Protein AF-A0A536GPE2-F1 (afdb_monomer_lite)

Sequence (72 aa):
MRELLYLSREDVERLLDVDAMLEALANALIAFSSGITVVPPRVAVRVPDAGLLGSMPGYVPGVALEVKLVSV

Secondary structure (DSSP, 8-state):
-PPPPP--HHHHHHH--HHHHHHHHHHHHHHHHTT-SB-PPPEEEEETTTEEEEEEEEEETTTEEEEEEEE-

Foldseek 3Di:
DDDDDDADPVNCVVPDDPVVVVVVVVVQVVQVVVVNKDWDPKDWDADPPQWIWIWTFIGRPPPDTDIDIDTD

pLDDT: mea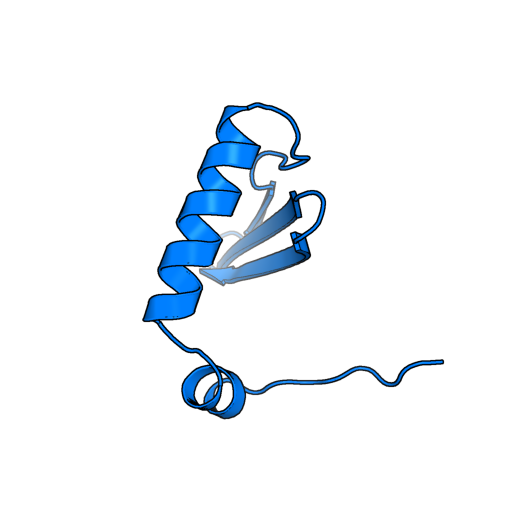n 96.41, std 5.23, range [57.72, 98.62]

Structure (mmCIF, N/CA/C/O backbone):
data_AF-A0A536GPE2-F1
#
_entry.id   AF-A0A536GPE2-F1
#
loop_
_atom_site.group_PDB
_atom_site.id
_atom_site.type_symbol
_atom_site.label_atom_id
_atom_site.label_alt_id
_atom_site.label_comp_id
_atom_site.label_asym_id
_atom_site.label_entity_id
_atom_site.label_seq_id
_atom_site.pdbx_PDB_ins_code
_atom_site.Cartn_x
_atom_site.Cartn_y
_atom_site.Cartn_z
_atom_site.occupancy
_atom_site.B_iso_or_equiv
_atom_site.auth_seq_id
_atom_site.auth_comp_id
_atom_site.auth_asym_id
_atom_site.auth_atom_id
_atom_site.pdbx_PDB_model_num
ATOM 1 N N . MET A 1 1 ? 10.286 -17.605 15.011 1.00 57.72 1 MET A N 1
ATOM 2 C CA . MET A 1 1 ? 10.100 -16.591 13.950 1.00 57.72 1 MET A CA 1
ATOM 3 C C . MET A 1 1 ? 8.898 -17.010 13.132 1.00 57.72 1 MET A C 1
ATOM 5 O O . MET A 1 1 ? 8.757 -18.203 12.905 1.00 57.72 1 MET A O 1
ATOM 9 N N . ARG A 1 2 ? 8.012 -16.083 12.757 1.00 79.62 2 ARG A N 1
ATOM 10 C CA . ARG A 1 2 ? 7.010 -16.394 11.729 1.00 79.62 2 ARG A CA 1
ATOM 11 C C . ARG A 1 2 ? 7.738 -16.435 10.388 1.00 79.62 2 ARG A C 1
ATOM 13 O O . ARG A 1 2 ? 8.595 -15.585 10.154 1.00 79.62 2 ARG A O 1
ATOM 20 N N . GLU A 1 3 ? 7.446 -17.435 9.570 1.00 92.31 3 GLU A N 1
ATOM 21 C CA . GLU A 1 3 ? 7.940 -17.475 8.196 1.00 92.31 3 GLU A CA 1
ATOM 22 C C . GLU A 1 3 ? 7.320 -16.331 7.388 1.00 92.31 3 GLU A C 1
ATOM 24 O O . GLU A 1 3 ? 6.202 -15.885 7.669 1.00 92.31 3 GLU A O 1
ATOM 29 N N . LEU A 1 4 ? 8.071 -15.828 6.409 1.00 94.12 4 LEU A N 1
ATOM 30 C CA . LEU A 1 4 ? 7.571 -14.823 5.482 1.00 94.12 4 LEU A CA 1
ATOM 31 C C . LEU A 1 4 ? 6.561 -15.486 4.539 1.00 94.12 4 LEU A C 1
ATOM 33 O O . LEU A 1 4 ? 6.924 -16.389 3.788 1.00 94.12 4 LEU A O 1
ATOM 37 N N . LEU A 1 5 ? 5.311 -15.020 4.555 1.00 96.06 5 LEU A N 1
ATOM 38 C CA . LEU A 1 5 ? 4.316 -15.426 3.568 1.00 96.06 5 LEU A CA 1
ATOM 39 C C . LEU A 1 5 ? 4.526 -14.627 2.280 1.00 96.06 5 LEU A C 1
ATOM 41 O O . LEU A 1 5 ? 4.481 -13.397 2.294 1.00 96.06 5 LEU A O 1
ATOM 45 N N . TYR A 1 6 ? 4.725 -15.333 1.173 1.00 96.75 6 TYR A N 1
ATOM 46 C CA . TYR A 1 6 ? 4.758 -14.751 -0.162 1.00 96.75 6 TYR A CA 1
ATOM 47 C C . TYR A 1 6 ? 3.439 -15.049 -0.879 1.00 96.75 6 TYR A C 1
ATOM 49 O O . TYR A 1 6 ? 3.046 -16.210 -0.970 1.00 96.75 6 TYR A O 1
ATOM 57 N N . LEU A 1 7 ? 2.769 -14.008 -1.378 1.00 97.88 7 LEU A N 1
ATOM 58 C CA . LEU A 1 7 ? 1.555 -14.123 -2.187 1.00 97.88 7 LEU A CA 1
ATOM 59 C C . LEU A 1 7 ? 1.869 -13.664 -3.609 1.00 97.88 7 LEU A C 1
ATOM 61 O O . LEU A 1 7 ? 2.321 -12.536 -3.817 1.00 97.88 7 LEU A O 1
ATOM 65 N N . SER A 1 8 ? 1.642 -14.544 -4.580 1.00 98.25 8 SER A N 1
ATOM 66 C CA . SER A 1 8 ? 1.770 -14.201 -5.994 1.00 98.25 8 SER A CA 1
ATOM 67 C C . SER A 1 8 ? 0.607 -13.314 -6.455 1.00 98.25 8 SER A C 1
ATOM 69 O O . SER A 1 8 ? -0.383 -13.127 -5.746 1.00 98.25 8 SER A O 1
ATOM 71 N N . ARG A 1 9 ? 0.689 -12.800 -7.688 1.00 98.19 9 ARG A N 1
ATOM 72 C CA . ARG A 1 9 ? -0.447 -12.120 -8.327 1.00 98.19 9 ARG A CA 1
ATOM 73 C C . ARG A 1 9 ? -1.703 -12.999 -8.337 1.00 98.19 9 ARG A C 1
ATOM 75 O O . ARG A 1 9 ? -2.769 -12.509 -7.992 1.00 98.19 9 ARG A O 1
ATOM 82 N N . GLU A 1 10 ? -1.565 -14.269 -8.712 1.00 98.62 10 GLU A N 1
ATOM 83 C CA . GLU A 1 10 ? -2.686 -15.214 -8.789 1.00 98.62 10 GLU A CA 1
ATOM 84 C C . GLU A 1 10 ? -3.306 -15.461 -7.409 1.00 98.62 10 GLU A C 1
ATOM 86 O O . GLU A 1 10 ? -4.528 -15.497 -7.273 1.00 98.62 10 GLU A O 1
ATOM 91 N N . ASP A 1 11 ? -2.480 -15.554 -6.362 1.00 98.50 11 ASP A N 1
ATOM 92 C CA . ASP A 1 11 ? -2.981 -15.678 -4.993 1.00 98.50 11 ASP A CA 1
ATOM 93 C C . ASP A 1 11 ? -3.796 -14.457 -4.579 1.00 98.50 11 ASP A C 1
ATOM 95 O O . ASP A 1 11 ? -4.882 -14.612 -4.028 1.00 98.50 11 ASP A O 1
ATOM 99 N N . VAL A 1 12 ? -3.298 -13.250 -4.861 1.00 97.81 12 VAL A N 1
ATOM 100 C CA . VAL A 1 12 ? -4.015 -12.010 -4.541 1.00 97.81 12 VAL A CA 1
ATOM 101 C C . VAL A 1 12 ? -5.316 -11.918 -5.335 1.00 97.81 12 VAL A C 1
ATOM 103 O O . VAL A 1 12 ? -6.348 -11.635 -4.743 1.00 97.81 12 VAL A O 1
ATOM 106 N N . GLU A 1 13 ? -5.307 -12.209 -6.638 1.00 98.00 13 GLU A N 1
ATOM 107 C CA . GLU A 1 13 ? -6.518 -12.194 -7.473 1.00 98.00 13 GLU A CA 1
ATOM 108 C C . GLU A 1 13 ? -7.575 -13.192 -6.986 1.00 98.00 13 GLU A C 1
ATOM 110 O O . GLU A 1 13 ? -8.765 -12.889 -7.008 1.00 98.00 13 GLU A O 1
ATOM 115 N N . ARG A 1 14 ? -7.149 -14.362 -6.501 1.00 98.06 14 ARG A N 1
ATOM 116 C CA . ARG A 1 14 ? -8.042 -15.387 -5.950 1.00 98.06 14 ARG A CA 1
ATOM 117 C C . ARG A 1 14 ? -8.581 -15.038 -4.560 1.00 98.06 14 ARG A C 1
ATOM 119 O O . ARG A 1 14 ? -9.669 -15.487 -4.209 1.00 98.06 14 ARG A O 1
ATOM 126 N N . LEU A 1 15 ? -7.804 -14.328 -3.744 1.00 97.94 15 LEU A N 1
ATOM 127 C CA . LEU A 1 15 ? -8.132 -14.038 -2.343 1.00 97.94 15 LEU A CA 1
ATOM 128 C C . LEU A 1 15 ? -8.812 -12.680 -2.142 1.00 97.94 15 LEU A C 1
ATOM 130 O O . LEU A 1 15 ? -9.447 -12.477 -1.108 1.00 97.94 15 LEU A O 1
ATOM 134 N N . LEU A 1 16 ? -8.647 -11.742 -3.076 1.00 97.88 16 LEU A N 1
ATOM 135 C CA . LEU A 1 16 ? -9.171 -10.391 -2.944 1.00 97.88 16 LEU A CA 1
ATOM 136 C C . LEU A 1 16 ? -10.685 -10.368 -3.176 1.00 97.88 16 LEU A C 1
ATOM 138 O O . LEU A 1 16 ? -11.162 -10.453 -4.304 1.00 97.88 16 LEU A O 1
ATOM 142 N N . ASP A 1 17 ? -11.428 -10.172 -2.093 1.00 98.06 17 ASP A N 1
ATOM 143 C CA . ASP A 1 17 ? -12.838 -9.803 -2.140 1.00 98.06 17 ASP A CA 1
ATOM 144 C C . ASP A 1 17 ? -12.960 -8.290 -2.386 1.00 98.06 17 ASP A C 1
ATOM 146 O O . ASP A 1 17 ? -12.539 -7.468 -1.564 1.00 98.06 17 ASP A O 1
ATOM 150 N N . VAL A 1 18 ? -13.502 -7.920 -3.549 1.00 97.50 18 VAL A N 1
ATOM 151 C CA . VAL A 1 18 ? -13.621 -6.520 -3.980 1.00 97.50 18 VAL A CA 1
ATOM 152 C C . VAL A 1 18 ? -14.613 -5.746 -3.114 1.00 97.50 18 VAL A C 1
ATOM 154 O O . VAL A 1 18 ? -14.338 -4.592 -2.784 1.00 97.50 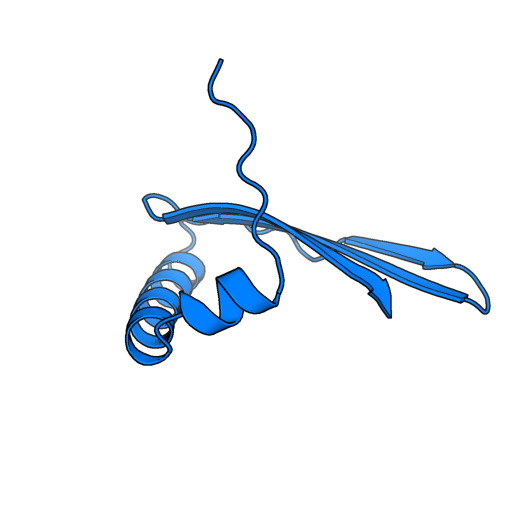18 VAL A O 1
ATOM 157 N N . ASP A 1 19 ? -15.721 -6.358 -2.703 1.00 98.00 19 ASP A N 1
ATOM 158 C CA . ASP A 1 19 ? -16.741 -5.679 -1.902 1.00 98.00 19 ASP A CA 1
ATOM 159 C C . ASP A 1 19 ? -16.207 -5.412 -0.489 1.00 98.00 19 ASP A C 1
ATOM 161 O O . ASP A 1 19 ? -16.270 -4.285 0.011 1.00 98.00 19 ASP A O 1
ATOM 165 N N . ALA A 1 20 ? -15.558 -6.411 0.118 1.00 97.38 20 ALA A N 1
ATOM 166 C CA . ALA A 1 20 ? -14.895 -6.238 1.410 1.00 97.38 20 ALA A CA 1
ATOM 167 C C . ALA A 1 20 ? -13.757 -5.200 1.350 1.00 97.38 20 ALA A C 1
ATOM 169 O O . ALA A 1 20 ? -13.553 -4.434 2.297 1.00 97.38 20 ALA A O 1
ATOM 170 N N . MET A 1 21 ? -13.022 -5.140 0.232 1.00 96.81 21 MET A N 1
ATOM 171 C CA . MET A 1 21 ? -11.978 -4.137 0.017 1.00 96.81 21 MET A CA 1
ATOM 172 C C . MET A 1 21 ? -12.554 -2.716 -0.011 1.00 96.81 21 MET A C 1
ATOM 174 O O . MET A 1 21 ? -11.947 -1.814 0.566 1.00 96.81 21 MET A O 1
ATOM 178 N N . LEU A 1 22 ? -13.701 -2.493 -0.660 1.00 98.19 22 LEU A N 1
ATOM 179 C CA . LEU A 1 22 ? -14.324 -1.167 -0.730 1.00 98.19 22 LEU A CA 1
ATOM 180 C C . LEU A 1 22 ? -14.741 -0.662 0.658 1.00 98.19 22 LEU A C 1
ATOM 182 O O . LEU A 1 22 ? -14.448 0.486 0.999 1.00 98.19 22 LEU A O 1
ATOM 186 N N . GLU A 1 23 ? -15.325 -1.527 1.488 1.00 97.75 23 GLU A N 1
ATOM 187 C CA . GLU A 1 23 ? -15.659 -1.199 2.881 1.00 97.75 23 GLU A CA 1
ATOM 188 C C . GLU A 1 23 ? -14.405 -0.899 3.718 1.00 97.75 23 GLU A C 1
ATOM 190 O O . GLU A 1 23 ? -14.349 0.077 4.475 1.00 97.75 23 GLU A O 1
ATOM 195 N N . ALA A 1 24 ? -13.345 -1.696 3.557 1.00 96.44 24 ALA A N 1
ATOM 196 C CA . ALA A 1 24 ? -12.072 -1.450 4.231 1.00 96.44 24 ALA A CA 1
ATOM 197 C C . ALA A 1 24 ? -11.439 -0.112 3.801 1.00 96.44 24 ALA A C 1
ATOM 199 O O . ALA A 1 24 ? -10.930 0.632 4.645 1.00 96.44 24 ALA A O 1
ATOM 200 N N . LEU A 1 25 ? -11.510 0.229 2.510 1.00 97.00 25 LEU A N 1
ATOM 201 C CA . LEU A 1 25 ? -11.028 1.502 1.972 1.00 97.00 25 LEU A CA 1
ATOM 202 C C . LEU A 1 25 ? -11.818 2.692 2.522 1.00 97.00 25 LEU A C 1
ATOM 204 O O . LEU A 1 25 ? -11.203 3.685 2.910 1.00 97.00 25 LEU A O 1
ATOM 208 N N . ALA A 1 26 ? -13.148 2.599 2.601 1.00 97.75 26 ALA A N 1
ATOM 209 C CA . ALA A 1 26 ? -13.981 3.653 3.176 1.00 97.75 26 ALA A CA 1
ATOM 210 C C . ALA A 1 26 ? -13.572 3.957 4.628 1.00 97.75 26 ALA A C 1
ATOM 212 O O . ALA A 1 26 ? -13.308 5.110 4.976 1.00 97.75 26 ALA A O 1
ATOM 213 N N . ASN A 1 27 ? -13.413 2.916 5.449 1.00 96.81 27 ASN A N 1
ATOM 214 C CA . ASN A 1 27 ? -12.970 3.049 6.838 1.00 96.81 27 ASN A CA 1
ATOM 215 C C . ASN A 1 27 ? -11.553 3.639 6.951 1.00 96.81 27 ASN A C 1
ATOM 217 O O . ASN A 1 27 ? -11.311 4.527 7.773 1.00 96.81 27 ASN A O 1
ATOM 221 N N . ALA A 1 28 ? -10.619 3.195 6.104 1.00 96.88 28 ALA A N 1
ATOM 222 C CA . ALA A 1 28 ? -9.255 3.721 6.082 1.00 96.88 28 ALA A CA 1
ATOM 223 C C . ALA A 1 28 ? -9.205 5.204 5.673 1.00 96.88 28 ALA A C 1
ATOM 225 O O . ALA A 1 28 ? -8.455 5.979 6.268 1.00 96.88 28 ALA A O 1
ATOM 226 N N . LEU A 1 29 ? -10.020 5.620 4.698 1.00 97.69 29 LEU A N 1
ATOM 227 C CA . LEU A 1 29 ? -10.125 7.019 4.276 1.00 97.69 29 LEU A CA 1
ATOM 228 C C . LEU A 1 29 ? -10.733 7.903 5.371 1.00 97.69 29 LEU A C 1
ATOM 230 O O . LEU A 1 29 ? -10.224 8.998 5.600 1.00 97.69 29 LEU A O 1
ATOM 234 N N . ILE A 1 30 ? -11.746 7.422 6.101 1.00 97.69 30 ILE A N 1
ATOM 235 C CA . ILE A 1 30 ? -12.290 8.124 7.276 1.00 97.69 30 ILE A CA 1
ATOM 236 C C . ILE A 1 30 ? -11.192 8.339 8.327 1.00 97.69 30 ILE A C 1
ATOM 238 O O . ILE A 1 30 ? -11.004 9.464 8.791 1.00 97.69 30 ILE A O 1
ATOM 242 N N . ALA A 1 31 ? -10.429 7.293 8.665 1.00 97.81 31 ALA A N 1
ATOM 243 C CA . ALA A 1 31 ? -9.329 7.385 9.628 1.00 97.81 31 ALA A CA 1
ATOM 244 C C . ALA A 1 31 ? -8.214 8.339 9.160 1.00 97.81 31 ALA A C 1
ATOM 246 O O . ALA A 1 31 ? -7.657 9.105 9.952 1.00 97.81 31 ALA A O 1
ATOM 247 N N . PHE A 1 32 ? -7.889 8.320 7.866 1.00 97.50 32 PHE A N 1
ATOM 248 C CA . PHE A 1 32 ? -6.929 9.250 7.279 1.00 97.50 32 PHE A CA 1
ATOM 249 C C . PHE A 1 32 ? -7.412 10.698 7.414 1.00 97.50 32 PHE A C 1
ATOM 251 O O . PHE A 1 32 ? -6.685 11.555 7.918 1.00 97.50 32 PHE A O 1
ATOM 258 N N . SER A 1 33 ? -8.665 10.966 7.042 1.00 98.06 33 SER A N 1
ATOM 259 C CA . SER A 1 33 ? -9.270 12.296 7.143 1.00 98.06 33 SER A CA 1
ATOM 260 C C . SER A 1 33 ? -9.439 12.782 8.583 1.00 98.06 33 SER A C 1
ATOM 262 O O . SER A 1 33 ? -9.413 13.989 8.812 1.00 98.06 33 SER A O 1
ATOM 264 N N . SER A 1 34 ? -9.564 11.883 9.564 1.00 97.81 34 SER A N 1
ATOM 265 C CA . SER A 1 34 ? -9.594 12.252 10.984 1.00 97.81 34 SER A CA 1
ATOM 266 C C . SER A 1 34 ? -8.206 12.526 11.579 1.00 97.81 34 SER A C 1
ATOM 268 O O . SER A 1 34 ? -8.112 12.874 12.754 1.00 97.81 34 SER A O 1
ATOM 270 N N . GLY A 1 35 ? -7.125 12.352 10.808 1.00 97.88 35 GLY A N 1
ATOM 271 C CA . GLY A 1 35 ? -5.759 12.686 11.221 1.00 97.88 35 GLY A CA 1
ATOM 272 C C . GLY A 1 35 ? -5.102 11.688 12.179 1.00 97.88 35 GLY A C 1
ATOM 273 O O . GLY A 1 35 ? -4.103 12.028 12.809 1.00 97.88 35 GLY A O 1
ATOM 274 N N . ILE A 1 36 ? -5.634 10.465 12.306 1.00 97.94 36 ILE A N 1
ATOM 275 C CA . ILE A 1 36 ? -5.103 9.449 13.242 1.00 97.94 36 ILE A CA 1
ATOM 276 C C . ILE A 1 36 ? -4.119 8.465 12.591 1.00 97.94 36 ILE A C 1
ATOM 278 O O . ILE A 1 36 ? -3.594 7.571 13.253 1.00 97.94 36 ILE A O 1
ATOM 282 N N . THR A 1 37 ? -3.880 8.599 11.289 1.00 98.50 37 THR A N 1
ATOM 283 C CA . THR A 1 37 ? -2.975 7.740 10.513 1.00 98.50 37 THR A CA 1
ATOM 284 C C . THR A 1 37 ? -1.598 8.374 10.352 1.00 98.50 37 THR A C 1
ATOM 286 O O . THR A 1 37 ? -1.479 9.597 10.332 1.00 98.50 37 THR A O 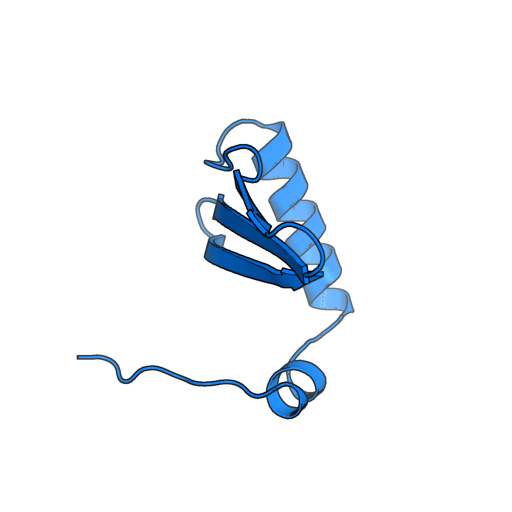1
ATOM 289 N N . VAL A 1 38 ? -0.568 7.560 10.114 1.00 98.31 38 VAL A N 1
ATOM 290 C CA . VAL A 1 38 ? 0.768 8.042 9.726 1.00 98.31 38 VAL A CA 1
ATOM 291 C C . VAL A 1 38 ? 1.013 7.658 8.270 1.00 98.31 38 VAL A C 1
ATOM 293 O O . VAL A 1 38 ? 1.350 6.516 7.970 1.00 98.31 38 VAL A O 1
ATOM 296 N N . VAL A 1 39 ? 0.812 8.611 7.359 1.00 97.69 39 VAL A N 1
ATOM 297 C CA . VAL A 1 39 ? 0.949 8.410 5.907 1.00 97.69 39 VAL A CA 1
ATOM 298 C C . VAL A 1 39 ? 1.746 9.584 5.324 1.00 97.69 39 VAL A C 1
ATOM 300 O O . VAL A 1 39 ? 1.160 10.619 4.998 1.00 97.69 39 VAL A O 1
ATOM 303 N N . PRO A 1 40 ? 3.087 9.496 5.249 1.00 97.25 40 PRO A N 1
ATOM 304 C CA . PRO A 1 40 ? 3.894 10.558 4.660 1.00 97.25 40 PRO A CA 1
ATOM 305 C C . PRO A 1 40 ? 3.642 10.676 3.145 1.00 97.25 40 PRO A C 1
ATOM 307 O O . PRO A 1 40 ? 3.209 9.712 2.505 1.00 97.25 40 PRO A O 1
ATOM 310 N N . PRO A 1 41 ? 3.954 11.832 2.529 1.00 96.38 41 PRO A N 1
ATOM 311 C CA . PRO A 1 41 ? 3.955 11.953 1.076 1.00 96.38 41 PRO A CA 1
ATOM 312 C C . PRO A 1 41 ? 4.861 10.901 0.424 1.00 96.38 41 PRO A C 1
ATOM 314 O O . PRO A 1 41 ? 5.917 10.557 0.957 1.00 96.38 41 PRO A O 1
ATOM 317 N N . ARG A 1 42 ? 4.469 10.426 -0.764 1.00 96.69 42 ARG A N 1
ATOM 318 C CA . ARG A 1 42 ? 5.285 9.511 -1.574 1.00 96.69 42 ARG A CA 1
ATOM 319 C C . ARG A 1 42 ? 6.692 10.083 -1.764 1.00 96.69 42 ARG A C 1
ATOM 321 O O . ARG A 1 42 ? 6.843 11.206 -2.244 1.00 96.69 42 ARG A O 1
ATOM 328 N N . VAL A 1 43 ? 7.703 9.257 -1.511 1.00 97.06 43 VAL A N 1
ATOM 329 C CA . VAL A 1 43 ? 9.096 9.528 -1.897 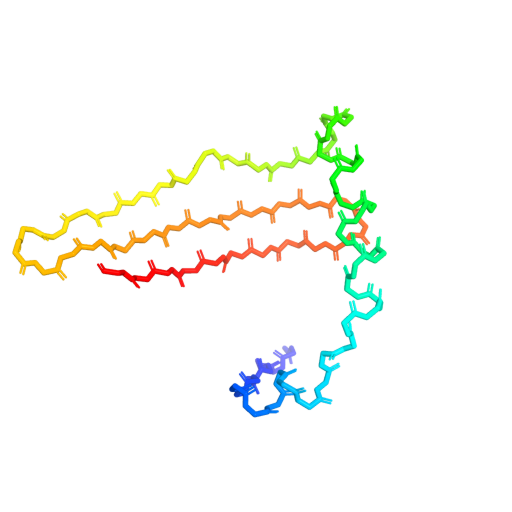1.00 97.06 43 VAL A CA 1
ATOM 330 C C . VAL A 1 43 ? 9.430 8.686 -3.124 1.00 97.06 43 VAL A C 1
ATOM 332 O O . VAL A 1 43 ? 8.933 7.569 -3.259 1.00 97.06 43 VAL A O 1
ATOM 335 N N . ALA A 1 44 ? 10.241 9.208 -4.043 1.00 97.56 44 ALA A N 1
ATOM 336 C CA . ALA A 1 44 ? 10.648 8.466 -5.229 1.00 97.56 44 ALA A CA 1
ATOM 337 C C . ALA A 1 44 ? 12.096 8.755 -5.62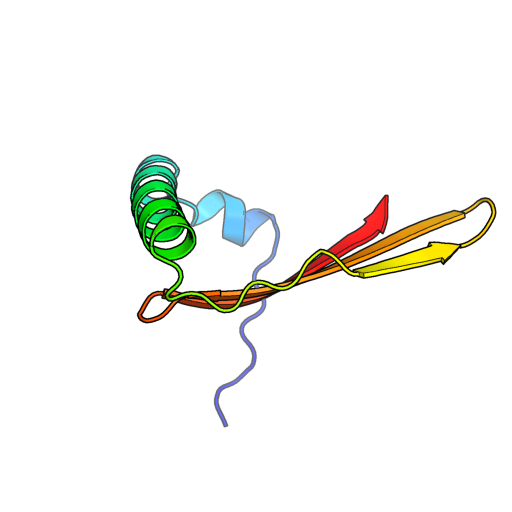5 1.00 97.56 44 ALA A C 1
ATOM 339 O O . ALA A 1 44 ? 12.551 9.897 -5.556 1.00 97.56 44 ALA A O 1
ATOM 340 N N . VAL A 1 45 ? 12.781 7.719 -6.105 1.00 97.94 45 VAL A N 1
ATOM 341 C CA . VAL A 1 45 ? 14.043 7.835 -6.839 1.00 97.94 45 VAL A CA 1
ATOM 342 C C . VAL A 1 45 ? 13.705 7.907 -8.324 1.00 97.94 45 VAL A C 1
ATOM 344 O O . VAL A 1 45 ? 12.980 7.052 -8.830 1.00 97.94 45 VAL A O 1
ATOM 347 N N . ARG A 1 46 ? 14.211 8.925 -9.024 1.00 97.12 46 ARG A N 1
ATOM 348 C CA . ARG A 1 46 ? 14.091 9.047 -10.484 1.00 97.12 46 ARG A CA 1
ATOM 349 C C . ARG A 1 46 ? 15.400 8.619 -11.128 1.00 97.12 46 ARG A C 1
ATOM 351 O O . ARG A 1 46 ? 16.451 9.139 -10.760 1.00 97.12 46 ARG A O 1
ATOM 358 N N . VAL A 1 47 ? 15.320 7.703 -12.083 1.00 97.00 47 VAL A N 1
ATOM 359 C CA . VAL A 1 47 ? 16.459 7.244 -12.877 1.00 97.00 47 VAL A CA 1
ATOM 360 C C . VAL A 1 47 ? 16.331 7.872 -14.267 1.00 97.00 47 VAL A C 1
ATOM 362 O O . VAL A 1 47 ? 15.334 7.605 -14.946 1.00 97.00 47 VAL A O 1
ATOM 365 N N . PRO A 1 48 ? 17.284 8.729 -14.688 1.00 96.88 48 PRO A N 1
ATOM 366 C CA . PRO A 1 48 ? 17.282 9.302 -16.031 1.00 96.88 48 PRO A CA 1
ATOM 367 C C . PRO A 1 48 ? 17.106 8.211 -17.091 1.00 96.88 48 PRO A C 1
ATOM 369 O O . PRO A 1 48 ? 17.720 7.152 -16.986 1.00 96.88 48 PRO A O 1
ATOM 372 N N . ASP A 1 49 ? 16.219 8.456 -18.055 1.00 95.06 49 ASP A N 1
ATOM 373 C CA . ASP A 1 49 ? 15.919 7.570 -19.192 1.00 95.06 49 ASP A CA 1
ATOM 374 C C . ASP A 1 49 ? 15.380 6.160 -18.854 1.00 95.06 49 ASP A C 1
ATOM 376 O O . ASP A 1 49 ? 15.131 5.376 -1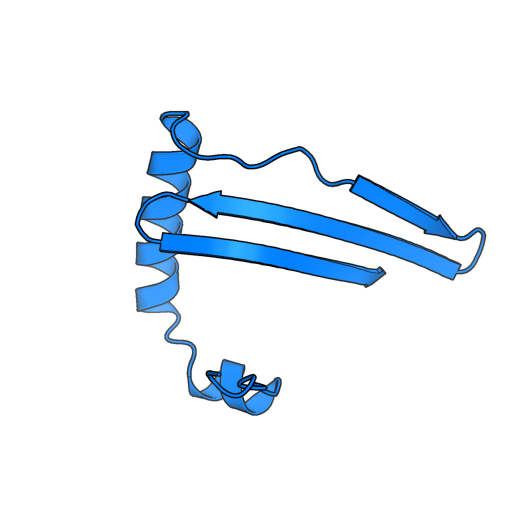9.768 1.00 95.06 49 ASP A O 1
ATOM 380 N N . ALA A 1 50 ? 15.143 5.835 -17.574 1.00 95.94 50 ALA A N 1
ATOM 381 C CA . ALA A 1 50 ? 14.664 4.513 -17.143 1.00 95.94 50 ALA A CA 1
ATOM 382 C C . ALA A 1 50 ? 13.370 4.531 -16.311 1.00 95.94 50 ALA A C 1
ATOM 384 O O . ALA A 1 50 ? 12.701 3.505 -16.239 1.00 95.94 50 ALA A O 1
ATOM 385 N N . GLY A 1 51 ? 13.010 5.663 -15.692 1.00 96.75 51 GLY A N 1
ATOM 386 C CA . GLY A 1 51 ? 11.736 5.814 -14.977 1.00 96.75 51 GLY A CA 1
ATOM 387 C C . GLY A 1 51 ? 11.888 6.190 -13.504 1.00 96.75 51 GLY A C 1
ATOM 388 O O . GLY A 1 51 ? 12.776 6.964 -13.128 1.00 96.75 51 GLY A O 1
ATOM 389 N N . LEU A 1 52 ? 10.990 5.698 -12.647 1.00 97.44 52 LEU A N 1
ATOM 390 C CA . LEU A 1 52 ? 11.030 5.964 -11.202 1.00 97.44 52 LEU A CA 1
ATOM 391 C C . LEU A 1 52 ? 10.768 4.720 -10.353 1.00 97.44 52 LEU A C 1
ATOM 393 O O . LEU A 1 52 ? 10.025 3.836 -10.756 1.00 97.44 52 LEU A O 1
ATOM 397 N N . LEU A 1 53 ? 11.311 4.711 -9.133 1.00 98.12 53 LEU A N 1
ATOM 398 C CA . LEU A 1 53 ? 10.919 3.814 -8.043 1.00 98.12 53 LEU A CA 1
ATOM 399 C C . LEU A 1 53 ? 10.306 4.649 -6.915 1.00 98.12 53 LEU A C 1
ATOM 401 O O . LEU A 1 53 ? 10.996 5.447 -6.281 1.00 98.12 53 LEU A O 1
ATOM 405 N N . GLY A 1 54 ? 9.010 4.478 -6.675 1.00 98.00 54 GLY A N 1
ATOM 406 C CA . GLY A 1 54 ? 8.258 5.129 -5.608 1.00 98.00 54 GLY A CA 1
ATOM 407 C C . GLY A 1 54 ? 8.102 4.240 -4.375 1.00 98.00 54 GLY A C 1
ATOM 408 O O . GLY A 1 54 ? 7.839 3.047 -4.500 1.00 98.00 54 GLY A O 1
ATOM 409 N N . SER A 1 55 ? 8.201 4.850 -3.194 1.00 98.19 55 SER A N 1
ATOM 410 C CA . SER A 1 55 ? 7.892 4.253 -1.894 1.00 98.19 55 SER A CA 1
ATOM 411 C C . SER A 1 55 ? 6.683 4.950 -1.272 1.00 98.19 55 SER A C 1
ATOM 413 O O . SER A 1 55 ? 6.601 6.184 -1.243 1.00 98.19 55 SER A O 1
ATOM 415 N N . MET A 1 56 ? 5.723 4.152 -0.812 1.00 98.38 56 MET A N 1
ATOM 416 C CA . MET A 1 56 ? 4.468 4.602 -0.211 1.00 98.38 56 MET A CA 1
ATOM 417 C C . MET A 1 56 ? 4.230 3.866 1.120 1.00 98.38 56 MET A C 1
ATOM 419 O O . MET A 1 56 ? 3.403 2.957 1.154 1.00 98.38 56 MET A O 1
ATOM 423 N N . PRO A 1 57 ? 4.970 4.195 2.197 1.00 98.12 57 PRO A N 1
ATOM 424 C CA . PRO A 1 57 ? 4.729 3.614 3.514 1.00 98.12 57 PRO A CA 1
ATOM 425 C C . PRO A 1 57 ? 3.468 4.205 4.156 1.00 98.12 57 PRO A C 1
ATOM 427 O O . PRO A 1 57 ? 3.154 5.379 3.952 1.00 98.12 57 PRO A O 1
ATOM 430 N N . GLY A 1 58 ? 2.773 3.414 4.972 1.00 97.88 58 GLY A N 1
ATOM 431 C CA . GLY A 1 58 ? 1.591 3.865 5.700 1.00 97.88 58 GLY A CA 1
ATOM 432 C C . GLY A 1 58 ? 1.296 3.035 6.946 1.00 97.88 58 GLY A C 1
ATOM 433 O O . GLY A 1 58 ? 1.484 1.819 6.965 1.00 97.88 58 GLY A O 1
ATOM 434 N N . TYR A 1 59 ? 0.805 3.708 7.985 1.00 98.38 59 TYR A N 1
ATOM 435 C CA . TYR A 1 59 ? 0.233 3.089 9.175 1.00 98.38 59 TYR A CA 1
ATOM 436 C C . TYR A 1 59 ? -1.187 3.601 9.412 1.00 98.38 59 TYR A C 1
ATOM 438 O O . TYR A 1 59 ? -1.414 4.808 9.548 1.00 98.38 59 TYR A O 1
ATOM 446 N N . VAL A 1 60 ? -2.125 2.663 9.514 1.00 97.81 60 VAL A N 1
ATOM 447 C CA . VAL A 1 60 ? -3.521 2.917 9.870 1.00 97.81 60 VAL A CA 1
ATOM 448 C C . VAL A 1 60 ? -3.839 2.101 11.132 1.00 97.81 60 VAL A C 1
ATOM 450 O O . VAL A 1 60 ? -3.780 0.866 11.077 1.00 97.81 60 VAL A O 1
ATOM 453 N N . PRO A 1 61 ? -4.149 2.750 12.275 1.00 95.81 61 PRO A N 1
ATOM 454 C CA . PRO A 1 61 ? -4.442 2.055 13.526 1.00 95.81 61 PRO A CA 1
ATOM 455 C C . PRO A 1 61 ? -5.550 1.012 13.372 1.00 95.81 61 PRO A C 1
ATOM 457 O O . PRO A 1 61 ? -6.594 1.291 12.791 1.00 95.81 61 PRO A O 1
ATOM 460 N N . GLY A 1 62 ? -5.321 -0.194 13.894 1.00 91.81 62 GLY A N 1
ATOM 461 C CA . GLY A 1 62 ? -6.286 -1.297 13.808 1.00 91.81 62 GLY A CA 1
ATOM 462 C C . GLY A 1 62 ? -6.415 -1.946 12.424 1.00 91.81 62 GLY A C 1
ATOM 463 O O . GLY A 1 62 ? -7.165 -2.908 12.298 1.00 91.81 62 GLY A O 1
ATOM 464 N N . VAL A 1 63 ? -5.678 -1.465 11.415 1.00 93.88 63 VAL A N 1
ATOM 465 C CA . VAL A 1 63 ? -5.707 -2.002 10.047 1.00 93.88 63 VAL A CA 1
ATOM 466 C C . VAL A 1 63 ? -4.354 -2.612 9.678 1.00 93.88 63 VAL A C 1
ATOM 468 O O . VAL A 1 63 ? -4.248 -3.833 9.601 1.00 93.88 63 VAL A O 1
ATOM 471 N N . ALA A 1 64 ? -3.310 -1.801 9.463 1.00 95.62 64 ALA A N 1
ATOM 472 C CA . ALA A 1 64 ? -2.008 -2.304 9.013 1.00 95.62 64 ALA A CA 1
ATOM 473 C C . ALA A 1 64 ? -0.856 -1.293 9.169 1.00 95.62 64 ALA A C 1
ATOM 475 O O . ALA A 1 64 ? -1.067 -0.080 9.212 1.00 95.62 64 ALA A O 1
ATOM 476 N N . LEU A 1 65 ? 0.369 -1.831 9.181 1.00 97.75 65 LEU A N 1
ATOM 477 C CA . LEU A 1 65 ? 1.618 -1.143 8.845 1.00 97.75 65 LEU A CA 1
ATOM 478 C C . LEU A 1 65 ? 2.168 -1.794 7.568 1.00 97.75 65 LEU A C 1
ATOM 480 O O . LEU A 1 65 ? 2.463 -2.989 7.581 1.00 97.75 65 LEU A O 1
ATOM 484 N N . GLU A 1 66 ? 2.292 -1.034 6.482 1.00 97.75 66 GLU A N 1
ATOM 485 C CA . GLU A 1 66 ? 2.654 -1.557 5.156 1.00 97.75 66 GLU A CA 1
ATOM 486 C C . GLU A 1 66 ? 3.504 -0.553 4.360 1.00 97.75 66 GLU A C 1
ATOM 488 O O . GLU A 1 66 ? 3.578 0.635 4.695 1.00 97.75 66 GLU A O 1
ATOM 493 N N . VAL A 1 67 ? 4.194 -1.044 3.325 1.00 98.06 67 VAL A N 1
ATOM 494 C CA . VAL A 1 67 ? 4.842 -0.203 2.318 1.00 98.06 67 VAL A CA 1
ATOM 495 C C . VAL A 1 67 ? 4.654 -0.768 0.915 1.00 98.06 67 VAL A C 1
ATOM 497 O O . VAL A 1 67 ? 5.111 -1.870 0.610 1.00 98.06 67 VAL A O 1
ATOM 500 N N . LYS A 1 68 ? 4.104 0.057 0.020 1.00 98.00 68 LYS A N 1
ATOM 501 C CA . LYS A 1 68 ? 4.095 -0.238 -1.413 1.00 98.00 68 LYS A CA 1
ATOM 502 C C . LYS A 1 68 ? 5.332 0.334 -2.099 1.00 98.00 68 LYS A C 1
ATOM 504 O O . LYS A 1 68 ? 5.578 1.542 -2.054 1.00 98.00 68 LYS A O 1
ATOM 509 N N . LEU A 1 69 ? 6.054 -0.535 -2.804 1.00 98.19 69 LEU A N 1
ATOM 510 C CA . LEU A 1 69 ? 7.119 -0.182 -3.742 1.00 98.19 69 LEU A CA 1
ATOM 511 C C . LEU A 1 69 ? 6.586 -0.334 -5.170 1.00 98.19 69 LEU A C 1
ATOM 513 O O . LEU A 1 69 ? 6.076 -1.391 -5.530 1.00 98.19 69 LEU A O 1
ATOM 517 N N . VAL A 1 70 ? 6.663 0.726 -5.973 1.00 97.88 70 VAL A N 1
ATOM 518 C CA . VAL A 1 70 ? 6.109 0.744 -7.337 1.00 97.88 70 VAL A CA 1
ATOM 519 C C . VAL A 1 70 ? 7.077 1.408 -8.305 1.00 97.88 70 VAL A C 1
ATOM 521 O O . VAL A 1 70 ? 7.637 2.455 -7.985 1.00 97.88 70 VAL A O 1
ATOM 524 N N . SER A 1 71 ? 7.246 0.832 -9.493 1.00 97.31 71 SER A N 1
ATOM 525 C CA . SER A 1 71 ? 8.034 1.418 -10.578 1.00 97.31 71 SER A CA 1
ATOM 526 C C . SER A 1 71 ? 7.199 1.663 -11.830 1.00 97.31 71 SER A C 1
ATOM 528 O O . SER A 1 71 ? 6.296 0.875 -12.119 1.00 97.31 71 SER A O 1
ATOM 530 N N . VAL A 1 72 ? 7.512 2.739 -12.557 1.00 92.06 72 VAL A N 1
ATOM 531 C CA . VAL A 1 72 ? 6.942 3.104 -13.870 1.00 92.06 72 VAL A CA 1
ATOM 532 C C . VAL A 1 72 ? 8.005 3.698 -14.777 1.00 92.06 72 VAL A C 1
ATOM 534 O O . VAL A 1 72 ? 8.972 4.276 -14.222 1.00 92.06 72 VAL A O 1
#

Radius of gyration: 15.19 Å; chains: 1; bounding box: 34×30×33 Å